Protein 4H8O (pdb70)

Foldseek 3Di:
DVVVVVVVVVVVVVVVVVVVVVVVVVVVVD/DVVVVVVVVVVVVVVVVVVVVVVVVVVVVD/DVVVVVVVVVVVVVVVVVVVVVVVVVVVVD/DVVVVVVVVVVVVVVVVVVVVVVVVVVVVD/DVVVVVVVVVVVVVVVVVVVVVVVVVVVVD/DVVVVVVVVVVVVVVVVVVVVVVVVVVVVD

Sequence (180 aa):
GELKAIAQELKAIAYELKAIAKENKAIAQGGELKAIAQELKAIAYELKAIAKENKAIAQGGELKAIAQELKAIAYELKAIAKENKAIAQGGELKAIAQELKAIAYELKAIAKENKAIAQGGELKAIAQELKAIAYELKAIAKENKAIAQGGELKAIAQELKAIAYELKAIAKENKAIAQG

Structure (mmCIF, N/CA/C/O backbone):
data_4H8O
#
_entry.id   4H8O
#
_cell.length_a   50.880
_cell.length_b   111.050
_cell.length_c   35.980
_cell.angle_alpha   90.00
_cell.angle_beta   90.00
_cell.angle_gamma   90.00
#
_symmetry.space_group_name_H-M   'P 21 21 2'
#
loop_
_entity.id
_entity.type
_entity.pdbx_description
1 polymer CC-Hex-N24
2 water water
#
loop_
_atom_site.group_PDB
_atom_site.id
_atom_site.type_symbol
_atom_site.label_atom_id
_atom_site.label_alt_id
_atom_site.label_comp_id
_atom_site.label_asym_id
_atom_site.label_entity_id
_atom_site.label_seq_id
_atom_site.pdbx_PDB_ins_code
_atom_site.Cartn_x
_atom_site.Cartn_y
_atom_site.Cartn_z
_atom_site.occupancy
_atom_site.B_iso_or_equiv
_atom_site.auth_seq_id
_atom_site.auth_comp_id
_atom_site.auth_asym_id
_atom_site.auth_atom_id
_atom_site.pdbx_PDB_model_num
ATOM 4 N N . GLY A 1 2 ? 25.065 1.940 22.100 1.00 29.84 1 GLY A N 1
ATOM 5 C CA . GLY A 1 2 ? 25.837 2.604 21.066 1.00 25.23 1 GLY A CA 1
ATOM 6 C C . GLY A 1 2 ? 25.035 3.576 20.222 1.00 25.92 1 GLY A C 1
ATOM 7 O O . GLY A 1 2 ? 23.948 4.003 20.609 1.00 22.20 1 GLY A O 1
ATOM 8 N N . GLU A 1 3 ? 25.565 3.926 19.057 1.00 24.53 2 GLU A N 1
ATOM 9 C CA . GLU A 1 3 ? 24.992 5.024 18.285 1.00 25.37 2 GLU A CA 1
ATOM 10 C C . GLU A 1 3 ? 23.714 4.654 17.539 1.00 21.15 2 GLU A C 1
ATOM 11 O O . GLU A 1 3 ? 22.893 5.523 17.253 1.00 22.40 2 GLU A O 1
ATOM 17 N N . LEU A 1 4 ? 23.528 3.375 17.226 1.00 20.91 3 LEU A N 1
ATOM 18 C CA . LEU A 1 4 ? 22.293 2.971 16.577 1.00 19.72 3 LEU A CA 1
ATOM 19 C C . LEU A 1 4 ? 21.119 3.162 17.535 1.00 20.45 3 LEU A C 1
ATOM 20 O O . LEU A 1 4 ? 20.045 3.609 17.129 1.00 19.60 3 LEU A O 1
ATOM 25 N N . LYS A 1 5 ? 21.338 2.866 18.813 1.00 21.83 4 LYS A N 1
ATOM 26 C CA . LYS A 1 5 ? 20.329 3.132 19.834 1.00 22.20 4 LYS A CA 1
ATOM 27 C C . LYS A 1 5 ? 20.063 4.630 19.946 1.00 20.96 4 LYS A C 1
ATOM 28 O O . LYS A 1 5 ? 18.912 5.053 20.002 1.00 23.06 4 LYS A O 1
ATOM 34 N N . ALA A 1 6 ? 21.133 5.426 19.971 1.00 19.64 5 ALA A N 1
ATOM 35 C CA . ALA A 1 6 ? 21.011 6.880 20.021 1.00 23.43 5 ALA A CA 1
ATOM 36 C C . ALA A 1 6 ? 20.188 7.409 18.848 1.00 21.42 5 ALA A C 1
ATOM 37 O O . ALA A 1 6 ? 19.387 8.330 19.009 1.00 19.90 5 ALA A O 1
ATOM 39 N N . ILE A 1 7 ? 20.400 6.830 17.670 1.00 18.98 6 ILE A N 1
ATOM 40 C CA . ILE A 1 7 ? 19.652 7.224 16.477 1.00 18.57 6 ILE A CA 1
ATOM 41 C C . ILE A 1 7 ? 18.166 6.913 16.656 1.00 20.09 6 ILE A C 1
ATOM 42 O O . ILE A 1 7 ? 17.298 7.749 16.385 1.00 18.42 6 ILE A O 1
ATOM 47 N N . ALA A 1 8 ? 17.870 5.713 17.136 1.00 17.85 7 ALA A N 1
ATOM 48 C CA . ALA A 1 8 ? 16.487 5.335 17.406 1.00 19.82 7 ALA A CA 1
ATOM 49 C C . ALA A 1 8 ? 15.841 6.273 18.423 1.00 22.81 7 ALA A C 1
ATOM 50 O O . ALA A 1 8 ? 14.675 6.658 18.283 1.00 19.14 7 ALA A O 1
ATOM 52 N N . GLN A 1 9 ? 16.594 6.637 19.454 1.00 20.35 8 GLN A N 1
ATOM 53 C CA . GLN A 1 9 ? 16.081 7.524 20.492 1.00 22.69 8 GLN A CA 1
ATOM 54 C C . GLN A 1 9 ? 15.745 8.905 19.939 1.00 23.44 8 GLN A C 1
ATOM 55 O O . GLN A 1 9 ? 14.741 9.510 20.322 1.00 22.93 8 GLN A O 1
ATOM 61 N N . GLU A 1 10 ? 16.581 9.407 19.036 1.00 20.82 9 GLU A N 1
ATOM 62 C CA . GLU A 1 10 ? 16.327 10.721 18.464 1.00 20.02 9 GLU A CA 1
ATOM 63 C C . GLU A 1 10 ? 15.121 10.688 17.537 1.00 19.20 9 GLU A C 1
ATOM 64 O O . GLU A 1 10 ? 14.364 11.652 17.473 1.00 18.26 9 GLU A O 1
ATOM 70 N N . LEU A 1 11 ? 14.936 9.581 16.821 1.00 16.30 10 LEU A N 1
ATOM 71 C CA . LEU A 1 11 ? 13.754 9.434 15.973 1.00 15.46 10 LEU A CA 1
ATOM 72 C C . LEU A 1 11 ? 12.489 9.388 16.824 1.00 18.36 10 LEU A C 1
ATOM 73 O O . LEU A 1 11 ? 11.426 9.848 16.413 1.00 17.77 10 LEU A O 1
ATOM 78 N N . LYS A 1 12 ? 12.617 8.832 18.020 1.00 18.77 11 LYS A N 1
ATOM 79 C CA . LYS A 1 12 ? 11.511 8.817 18.965 1.00 21.36 11 LYS A CA 1
ATOM 80 C C . LYS A 1 12 ? 11.160 10.251 19.378 1.00 21.80 11 LYS A C 1
ATOM 81 O O . LYS A 1 12 ? 9.985 10.608 19.468 1.00 22.39 11 LYS A O 1
ATOM 87 N N . ALA A 1 13 ? 12.177 11.080 19.594 1.00 18.58 12 ALA A N 1
ATOM 88 C CA . ALA A 1 13 ? 11.961 12.481 19.946 1.00 20.16 12 ALA A CA 1
ATOM 89 C C . ALA A 1 13 ? 11.318 13.231 18.779 1.00 21.63 12 ALA A C 1
ATOM 90 O O . ALA A 1 13 ? 10.473 14.112 18.965 1.00 19.67 12 ALA A O 1
ATOM 92 N N . ILE A 1 14 ? 11.738 12.887 17.569 1.00 16.81 13 ILE A N 1
ATOM 93 C CA . ILE A 1 14 ? 11.187 13.517 16.377 1.00 15.98 13 ILE A CA 1
ATOM 94 C C . ILE A 1 14 ? 9.697 13.198 16.249 1.00 17.95 13 ILE A C 1
ATOM 95 O O . ILE A 1 14 ? 8.875 14.099 16.044 1.00 18.39 13 ILE A O 1
ATOM 100 N N . ALA A 1 15 ? 9.342 11.924 16.399 1.00 18.03 14 ALA A N 1
ATOM 101 C CA . ALA A 1 15 ? 7.939 11.520 16.363 1.00 19.80 14 ALA A CA 1
ATOM 102 C C . ALA A 1 15 ? 7.107 12.294 17.397 1.00 19.57 14 ALA A C 1
ATOM 103 O O . ALA A 1 15 ? 5.981 12.710 17.113 1.00 20.89 14 ALA A O 1
ATOM 105 N N . TYR A 1 16 ? 7.664 12.485 18.588 1.00 19.33 15 TYR A N 1
ATOM 106 C CA . TYR A 1 16 ? 6.982 13.215 19.659 1.00 21.64 15 TYR A CA 1
ATOM 107 C C . TYR A 1 16 ? 6.680 14.660 19.261 1.00 21.51 15 TYR A C 1
ATOM 108 O O . TYR A 1 16 ? 5.604 15.183 19.555 1.00 22.63 15 TYR A O 1
ATOM 117 N N . GLU A 1 17 ? 7.627 15.303 18.590 1.00 18.15 16 GLU A N 1
ATOM 118 C CA . GLU A 1 17 ? 7.434 16.682 18.173 1.00 21.78 16 GLU A CA 1
ATOM 119 C C . GLU A 1 17 ? 6.440 16.779 17.020 1.00 21.26 16 GLU A C 1
ATOM 120 O O . GLU A 1 17 ? 5.691 17.752 16.934 1.00 20.87 16 GLU A O 1
ATOM 126 N N . LEU A 1 18 ? 6.438 15.783 16.132 1.00 18.88 17 LEU A N 1
ATOM 127 C CA . LEU A 1 18 ? 5.496 15.763 15.013 1.00 17.65 17 LEU A CA 1
ATOM 128 C C . LEU A 1 18 ? 4.074 15.541 15.516 1.00 21.47 17 LEU A C 1
ATOM 129 O O . LEU A 1 18 ? 3.109 16.089 14.968 1.00 20.30 17 LEU A O 1
ATOM 134 N N . LYS A 1 19 ? 3.950 14.734 16.562 1.00 20.05 18 LYS A N 1
ATOM 135 C CA . LYS A 1 19 ? 2.655 14.511 17.191 1.00 21.60 18 LYS A CA 1
ATOM 136 C C . LYS A 1 19 ? 2.144 15.836 17.754 1.00 22.19 18 LYS A C 1
ATOM 137 O O . LYS A 1 19 ? 0.953 16.151 17.649 1.00 22.71 18 LYS A O 1
ATOM 143 N N . ALA A 1 20 ? 3.046 16.632 18.322 1.00 20.84 19 ALA A N 1
ATOM 144 C CA . ALA A 1 20 ? 2.664 17.934 18.869 1.00 22.30 19 ALA A CA 1
ATOM 145 C C . ALA A 1 20 ? 2.225 18.899 17.771 1.00 23.70 19 ALA A C 1
ATOM 146 O O . ALA A 1 20 ? 1.266 19.657 17.939 1.00 22.31 19 ALA A O 1
ATOM 148 N N . ILE A 1 21 ? 2.937 18.878 16.650 1.00 22.43 20 ILE A N 1
ATOM 149 C CA . ILE A 1 21 ? 2.588 19.723 15.518 1.00 21.27 20 ILE A CA 1
ATOM 150 C C . ILE A 1 21 ? 1.227 19.304 14.943 1.00 21.03 20 ILE A C 1
ATOM 151 O O . ILE A 1 21 ? 0.381 20.150 14.643 1.00 20.63 20 ILE A O 1
ATOM 156 N N . ALA A 1 22 ? 1.007 17.999 14.811 1.00 20.82 21 ALA A N 1
ATOM 157 C CA . ALA A 1 22 ? -0.287 17.488 14.368 1.00 22.12 21 ALA A CA 1
ATOM 158 C C . ALA A 1 22 ? -1.406 18.047 15.244 1.00 24.06 21 ALA A C 1
ATOM 159 O O . ALA A 1 22 ? -2.460 18.429 14.740 1.00 22.88 21 ALA A O 1
ATOM 161 N N . LYS A 1 23 ? -1.167 18.083 16.554 1.00 22.30 22 LYS A N 1
ATOM 162 C CA . LYS A 1 23 ? -2.171 18.552 17.512 1.00 22.57 22 LYS A CA 1
ATOM 163 C C . LYS A 1 23 ? -2.494 20.030 17.305 1.00 23.09 22 LYS A C 1
ATOM 164 O O . LYS A 1 23 ? -3.664 20.416 17.266 1.00 25.10 22 LYS A O 1
ATOM 170 N N . GLU A 1 24 ? -1.463 20.857 17.160 1.00 21.50 23 GLU A N 1
ATOM 171 C CA . GLU A 1 24 ? -1.674 22.287 16.941 1.00 21.57 23 GLU A CA 1
ATOM 172 C C . GLU A 1 24 ? -2.344 22.578 15.600 1.00 22.80 23 GLU A C 1
ATOM 173 O O . GLU A 1 24 ? -3.214 23.449 15.506 1.00 20.96 23 GLU A O 1
ATOM 179 N N . ASN A 1 25 ? -1.942 21.861 14.556 1.00 19.51 24 ASN A N 1
ATOM 180 C CA . ASN A 1 25 ? -2.509 22.115 13.242 1.00 18.47 24 ASN A CA 1
ATOM 181 C C . ASN A 1 25 ? -3.970 21.713 13.154 1.00 19.35 24 ASN A C 1
ATOM 182 O O . ASN A 1 25 ? -4.732 22.299 12.392 1.00 22.39 24 ASN A O 1
ATOM 187 N N . LYS A 1 26 ? -4.360 20.713 13.935 1.00 21.07 25 LYS A N 1
ATOM 188 C CA . LYS A 1 26 ? -5.768 20.341 14.008 1.00 25.21 25 LYS A CA 1
ATOM 189 C C . LYS A 1 26 ? -6.560 21.482 14.646 1.00 24.60 25 LYS A C 1
ATOM 190 O O . LYS A 1 26 ? -7.646 21.842 14.183 1.00 26.48 25 LYS A O 1
ATOM 196 N N . ALA A 1 27 ? -5.992 22.055 15.701 1.00 27.38 26 ALA A N 1
ATOM 197 C CA . ALA A 1 27 ? -6.588 23.195 16.391 1.00 25.77 26 ALA A CA 1
ATOM 198 C C . ALA A 1 27 ? -6.714 24.393 15.455 1.00 23.93 26 ALA A C 1
ATOM 199 O O . ALA A 1 27 ? -7.724 25.098 15.463 1.00 25.41 26 ALA A O 1
ATOM 201 N N . ILE A 1 28 ? -5.693 24.618 14.635 1.00 22.53 27 ILE A N 1
ATOM 202 C CA . ILE A 1 28 ? -5.744 25.682 13.641 1.00 21.89 27 ILE A CA 1
ATOM 203 C C . ILE A 1 28 ? -6.840 25.425 12.606 1.00 25.81 27 ILE A C 1
ATOM 204 O O . ILE A 1 28 ? -7.553 26.346 12.197 1.00 27.99 27 ILE A O 1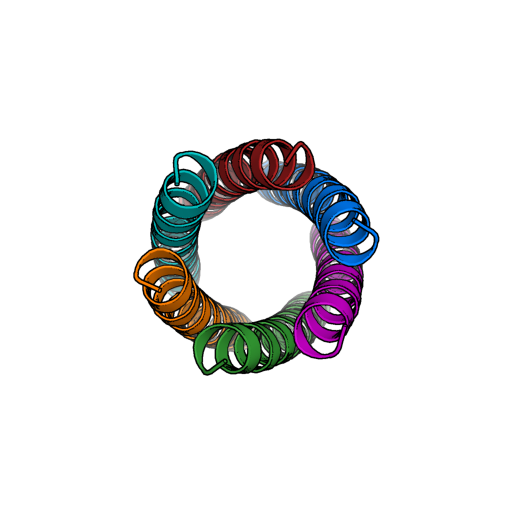
ATOM 209 N N . ALA A 1 29 ? -6.978 24.174 12.183 1.00 23.55 28 ALA A N 1
ATOM 210 C CA . ALA A 1 29 ? -8.017 23.815 11.227 1.00 22.37 28 ALA A CA 1
ATOM 211 C C . ALA A 1 29 ? -9.402 24.079 11.815 1.00 30.91 28 ALA A C 1
ATOM 212 O O . ALA A 1 29 ? -10.291 24.573 11.125 1.00 31.73 28 ALA A O 1
ATOM 214 N N . GLN A 1 30 ? -9.572 23.754 13.092 1.00 28.11 29 GLN A N 1
ATOM 215 C CA . GLN A 1 30 ? -10.876 23.886 13.750 1.00 30.80 29 GLN A CA 1
ATOM 216 C C . GLN A 1 30 ? -11.214 25.327 14.123 1.00 33.71 29 GLN A C 1
ATOM 217 O O . GLN A 1 30 ? -12.387 25.680 14.243 1.00 37.43 29 GLN A O 1
ATOM 223 N N . GLY A 1 31 ? -10.193 26.160 14.293 1.00 30.11 30 GLY A N 1
ATOM 224 C CA . GLY A 1 31 ? -10.397 27.518 14.774 1.00 35.80 30 GLY A CA 1
ATOM 225 C C . GLY A 1 31 ? -10.499 28.590 13.703 1.00 34.90 30 GLY A C 1
ATOM 226 O O . GLY A 1 31 ? -10.691 29.773 14.014 1.00 33.57 30 GLY A O 1
ATOM 231 N N . GLY B 1 2 ? 23.232 0.347 -3.883 1.00 31.99 1 GLY B N 1
ATOM 232 C CA . GLY B 1 2 ? 23.157 -0.125 -2.511 1.00 33.00 1 GLY B CA 1
ATOM 233 C C . GLY B 1 2 ? 22.092 0.595 -1.707 1.00 29.99 1 GLY B C 1
ATOM 234 O O . GLY B 1 2 ? 21.632 1.666 -2.093 1.00 24.56 1 GLY B O 1
ATOM 235 N N . GLU B 1 3 ? 21.692 0.013 -0.583 1.00 29.51 2 GLU B N 1
ATOM 236 C CA . GLU B 1 3 ? 20.601 0.603 0.188 1.00 30.50 2 GLU B CA 1
ATOM 237 C C . GLU B 1 3 ? 20.996 1.876 0.935 1.00 24.68 2 GLU B C 1
ATOM 238 O O . GLU B 1 3 ? 20.150 2.724 1.187 1.00 22.98 2 GLU B O 1
ATOM 244 N N . LEU B 1 4 ? 22.271 2.024 1.288 1.00 21.06 3 LEU B N 1
ATOM 245 C CA . LEU B 1 4 ? 22.704 3.249 1.957 1.00 23.98 3 LEU B CA 1
ATOM 246 C C . LEU B 1 4 ? 22.582 4.440 1.013 1.00 23.68 3 LEU B C 1
ATOM 247 O O . LEU B 1 4 ? 22.148 5.525 1.413 1.00 20.27 3 LEU B O 1
ATOM 252 N N . LYS B 1 5 ? 22.943 4.236 -0.249 1.00 24.74 4 LYS B N 1
ATOM 253 C CA . LYS B 1 5 ? 22.717 5.269 -1.254 1.00 24.51 4 LYS B CA 1
ATOM 254 C C . LYS B 1 5 ? 21.225 5.569 -1.433 1.00 22.21 4 LYS B C 1
ATOM 255 O O . LYS B 1 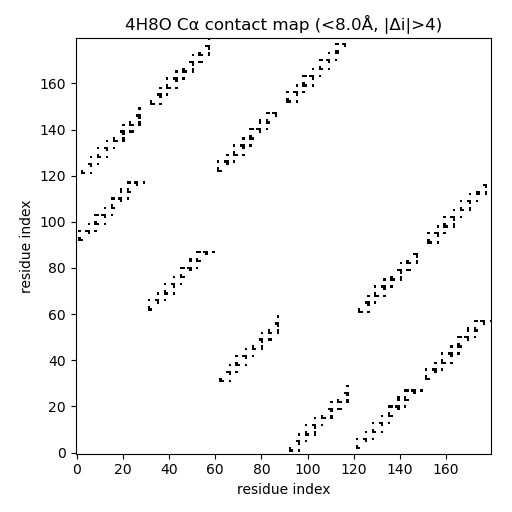5 ? 20.836 6.724 -1.608 1.00 25.16 4 LYS B O 1
ATOM 261 N N . ALA B 1 6 ? 20.393 4.533 -1.388 1.00 22.14 5 ALA B N 1
ATOM 262 C CA . ALA B 1 6 ? 18.951 4.716 -1.504 1.00 22.68 5 ALA B CA 1
ATOM 263 C C . ALA B 1 6 ? 18.438 5.593 -0.366 1.00 24.54 5 ALA B C 1
ATOM 264 O O . ALA B 1 6 ? 17.566 6.438 -0.566 1.00 22.47 5 ALA B O 1
ATOM 266 N N . ILE B 1 7 ? 18.985 5.386 0.829 1.00 22.42 6 ILE B N 1
ATOM 267 C CA . ILE B 1 7 ? 18.589 6.163 2.001 1.00 19.65 6 ILE B CA 1
ATOM 268 C C . ILE B 1 7 ? 19.018 7.620 1.836 1.00 20.05 6 ILE B C 1
ATOM 269 O O . ILE B 1 7 ? 18.236 8.546 2.081 1.00 20.27 6 ILE B O 1
ATOM 274 N N . ALA B 1 8 ? 20.257 7.830 1.405 1.00 17.68 7 ALA B N 1
ATOM 275 C CA . ALA B 1 8 ? 20.725 9.185 1.130 1.00 18.51 7 ALA B CA 1
ATOM 276 C C . ALA B 1 8 ? 19.831 9.891 0.096 1.00 22.57 7 ALA B C 1
ATOM 277 O O . ALA B 1 8 ? 19.529 11.079 0.235 1.00 21.93 7 ALA B O 1
ATOM 279 N N . GLN B 1 9 ? 19.422 9.163 -0.941 1.00 20.69 8 GLN B N 1
ATOM 280 C CA . GLN B 1 9 ? 18.597 9.736 -2.007 1.00 24.17 8 GLN B CA 1
ATOM 281 C C . GLN B 1 9 ? 17.214 10.121 -1.507 1.00 24.62 8 GLN B C 1
ATOM 282 O O . GLN B 1 9 ? 16.669 11.162 -1.892 1.00 25.09 8 GLN B O 1
ATOM 288 N N . GLU B 1 10 ? 16.631 9.273 -0.670 1.00 23.08 9 GLU B N 1
ATOM 289 C CA . GLU B 1 10 ? 15.328 9.587 -0.096 1.00 21.13 9 GLU B CA 1
ATOM 290 C C . GLU B 1 10 ? 15.433 10.809 0.807 1.00 19.80 9 GLU B C 1
ATOM 291 O O . GLU B 1 10 ? 14.526 11.643 0.829 1.00 19.70 9 GLU B O 1
ATOM 297 N N . LEU B 1 11 ? 16.542 10.927 1.538 1.00 21.02 10 LEU B N 1
ATOM 298 C CA . LEU B 1 11 ? 16.759 12.086 2.405 1.00 21.60 10 LEU B CA 1
ATOM 299 C C . LEU B 1 11 ? 16.902 13.359 1.578 1.00 22.77 10 LEU B C 1
ATOM 300 O O . LEU B 1 11 ? 16.476 14.438 1.993 1.00 20.59 10 LEU B O 1
ATOM 305 N N . LYS B 1 12 ? 17.500 13.233 0.399 1.00 21.87 11 LYS B N 1
ATOM 306 C CA . LYS B 1 12 ? 17.601 14.368 -0.507 1.00 23.95 11 LYS B CA 1
ATOM 307 C C . LYS B 1 12 ? 16.209 14.791 -0.983 1.00 23.98 11 LYS B C 1
ATOM 308 O O . LYS B 1 12 ? 15.920 15.989 -1.105 1.00 22.43 11 LYS B O 1
ATOM 314 N N . ALA B 1 13 ? 15.341 13.811 -1.236 1.00 20.78 12 ALA B N 1
ATOM 315 C CA . ALA B 1 13 ? 13.964 14.100 -1.633 1.00 23.62 12 ALA B CA 1
ATOM 316 C C . ALA B 1 13 ? 13.201 14.776 -0.495 1.00 23.33 12 ALA B C 1
ATOM 317 O O . ALA B 1 13 ? 12.358 15.637 -0.726 1.00 21.52 12 ALA B O 1
ATOM 319 N N . ILE B 1 14 ? 13.494 14.367 0.735 1.00 19.83 13 ILE B N 1
ATOM 320 C CA . ILE B 1 14 ? 12.856 14.965 1.900 1.00 20.37 13 ILE B CA 1
ATOM 321 C C . ILE B 1 14 ? 13.301 16.419 2.076 1.00 20.98 13 ILE B C 1
ATOM 322 O O . ILE B 1 14 ? 12.485 17.302 2.374 1.00 20.00 13 ILE B O 1
ATOM 327 N N . ALA B 1 15 ? 14.590 16.677 1.865 1.00 19.48 14 ALA B N 1
ATOM 328 C CA . ALA B 1 15 ? 15.113 18.035 1.982 1.00 21.00 14 ALA B CA 1
ATOM 329 C C . ALA B 1 15 ? 14.457 18.955 0.950 1.00 20.98 14 ALA B C 1
ATOM 330 O O . ALA B 1 15 ? 14.167 20.123 1.232 1.00 20.13 14 ALA B O 1
ATOM 332 N N . TYR B 1 16 ? 14.218 18.413 -0.239 1.00 21.78 15 TYR B N 1
ATOM 333 C CA . TYR B 1 16 ? 13.600 19.157 -1.335 1.00 21.11 15 TYR B CA 1
ATOM 334 C C . TYR B 1 16 ? 12.163 19.542 -0.994 1.00 21.87 15 TYR B C 1
ATOM 335 O O . TYR B 1 16 ? 11.737 20.664 -1.262 1.00 22.18 15 TYR B O 1
ATOM 344 N N . GLU B 1 17 ? 11.416 18.611 -0.409 1.00 20.54 16 GLU B N 1
ATOM 345 C CA . GLU B 1 17 ? 10.032 18.889 -0.023 1.00 19.03 16 GLU B CA 1
ATOM 346 C C . GLU B 1 17 ? 9.967 19.890 1.130 1.00 21.17 16 GLU B C 1
ATOM 347 O O . GLU B 1 17 ? 9.063 20.730 1.180 1.00 20.27 16 GLU B O 1
ATOM 353 N N . LEU B 1 18 ? 10.920 19.813 2.054 1.00 19.94 17 LEU B N 1
ATOM 354 C CA . LEU B 1 18 ? 10.968 20.783 3.146 1.00 20.00 17 LEU B CA 1
ATOM 355 C C . LEU B 1 18 ? 11.288 22.185 2.624 1.00 19.12 17 LEU B C 1
ATOM 356 O O . LEU B 1 18 ? 10.757 23.173 3.120 1.00 19.34 17 LEU B O 1
ATOM 361 N N . LYS B 1 19 ? 12.155 22.260 1.623 1.00 18.93 18 LYS B N 1
ATOM 362 C CA . LYS B 1 19 ? 12.509 23.530 1.003 1.00 21.52 18 LYS B CA 1
ATOM 363 C C . LYS B 1 19 ? 11.266 24.132 0.349 1.00 19.59 18 LYS B C 1
ATOM 364 O O . LYS B 1 19 ? 11.048 25.341 0.402 1.00 20.19 18 LYS B O 1
ATOM 370 N N . ALA B 1 20 ? 10.445 23.272 -0.248 1.00 20.38 19 ALA B N 1
ATOM 371 C CA . ALA B 1 20 ? 9.205 23.714 -0.874 1.00 22.65 19 ALA B CA 1
ATOM 372 C C . ALA B 1 20 ? 8.264 24.254 0.191 1.00 21.29 19 ALA B C 1
ATOM 373 O O . ALA B 1 20 ? 7.600 25.275 -0.007 1.00 22.08 19 ALA B O 1
ATOM 375 N N . ILE B 1 21 ? 8.195 23.556 1.322 1.00 19.53 20 ILE B N 1
ATOM 376 C CA . ILE B 1 21 ? 7.327 23.996 2.409 1.00 17.99 20 ILE B CA 1
ATOM 377 C C . ILE B 1 21 ? 7.793 25.333 2.970 1.00 19.96 20 ILE B C 1
ATOM 378 O O . ILE B 1 21 ? 6.979 26.220 3.231 1.00 20.48 20 ILE B O 1
ATOM 383 N N . ALA B 1 22 ? 9.104 25.486 3.138 1.00 18.62 21 ALA B N 1
ATOM 384 C CA . ALA B 1 22 ? 9.662 26.742 3.630 1.00 19.96 21 ALA B CA 1
ATOM 385 C C . ALA B 1 22 ? 9.283 27.894 2.712 1.00 23.48 21 ALA B C 1
ATOM 386 O O . ALA B 1 22 ? 8.994 29.002 3.174 1.00 20.81 21 ALA B O 1
ATOM 388 N N . LYS B 1 23 ? 9.298 27.633 1.409 1.00 23.11 22 LYS B N 1
ATOM 389 C CA . LYS B 1 23 ? 8.989 28.669 0.431 1.00 25.14 22 LYS B CA 1
ATOM 390 C C . LYS B 1 23 ? 7.519 29.077 0.495 1.00 22.56 22 LYS B C 1
ATOM 391 O O . LYS B 1 23 ? 7.191 30.258 0.410 1.00 23.84 22 LYS B O 1
ATOM 397 N N . GLU B 1 24 ? 6.632 28.101 0.645 1.00 20.56 23 GLU B N 1
ATOM 398 C CA . GLU B 1 24 ? 5.208 28.398 0.738 1.00 20.83 23 GLU B CA 1
ATOM 399 C C . GLU B 1 24 ? 4.862 29.112 2.051 1.00 21.46 23 GLU B C 1
ATOM 400 O O . GLU B 1 24 ? 4.033 30.025 2.070 1.00 21.83 23 GLU B O 1
ATOM 406 N N . ASN B 1 25 ? 5.501 28.713 3.148 1.00 20.46 24 ASN B N 1
ATOM 407 C CA . ASN B 1 25 ? 5.212 29.348 4.430 1.00 18.30 24 ASN B CA 1
ATOM 408 C C . ASN B 1 25 ? 5.707 30.781 4.443 1.00 20.47 24 ASN B C 1
ATOM 409 O O . ASN B 1 25 ? 5.091 31.648 5.057 1.00 21.21 24 ASN B O 1
ATOM 414 N N . LYS B 1 26 ? 6.798 31.030 3.731 1.00 22.54 25 LYS B N 1
ATOM 415 C CA . LYS B 1 26 ? 7.310 32.389 3.588 1.00 22.67 25 LYS B CA 1
ATOM 416 C C . LYS B 1 26 ? 6.277 33.219 2.841 1.00 22.55 25 LYS B C 1
ATOM 417 O O . LYS B 1 26 ? 5.996 34.357 3.218 1.00 25.64 25 LYS B O 1
ATOM 423 N N . ALA B 1 27 ? 5.706 32.637 1.791 1.00 26.43 26 ALA B N 1
ATOM 424 C CA . ALA B 1 27 ? 4.649 33.283 1.019 1.00 25.31 26 ALA B CA 1
ATOM 425 C C . ALA B 1 27 ? 3.447 33.599 1.906 1.00 28.20 26 ALA B C 1
ATOM 426 O O . ALA B 1 27 ? 2.857 34.676 1.808 1.00 32.70 26 ALA B O 1
ATOM 428 N N . ILE B 1 28 ? 3.080 32.651 2.763 1.00 22.67 27 ILE B N 1
ATOM 429 C CA . ILE B 1 28 ? 1.950 32.838 3.662 1.00 27.17 27 ILE B CA 1
ATOM 430 C C . ILE B 1 28 ? 2.261 33.967 4.639 1.00 29.26 27 ILE B C 1
ATOM 431 O O . ILE B 1 28 ? 1.423 34.835 4.892 1.00 30.44 27 ILE B O 1
ATOM 436 N N . ALA B 1 29 ? 3.474 33.957 5.178 1.00 26.46 28 ALA B N 1
ATOM 437 C CA . ALA B 1 29 ? 3.904 35.011 6.086 1.00 28.71 28 ALA B CA 1
ATOM 438 C C . ALA B 1 29 ? 3.806 36.387 5.422 1.00 33.28 28 ALA B C 1
ATOM 439 O O . ALA B 1 29 ? 3.374 37.348 6.055 1.00 33.07 28 ALA B O 1
ATOM 441 N N . GLN B 1 30 ? 4.206 36.473 4.152 1.00 34.65 29 GLN B N 1
ATOM 442 C CA . GLN B 1 30 ? 4.142 37.728 3.396 1.00 38.73 29 GLN B CA 1
ATOM 443 C C . GLN B 1 30 ? 2.707 38.225 3.250 1.00 40.97 29 GLN B C 1
ATOM 444 O O . GLN B 1 30 ? 2.436 39.418 3.400 1.00 44.20 29 GLN B O 1
ATOM 450 N N . GLY B 1 31 ? 1.796 37.306 2.942 1.00 37.01 30 GLY B N 1
ATOM 451 C CA . GLY B 1 31 ? 0.414 37.663 2.677 1.00 39.64 30 GLY B CA 1
ATOM 452 C C . GLY B 1 31 ? -0.433 37.724 3.932 1.00 44.29 30 GLY B C 1
ATOM 453 O O . GLY B 1 31 ? 0.066 38.024 5.018 1.00 43.98 30 GLY B O 1
ATOM 458 N N . GLY C 1 2 ? 15.580 -6.901 3.872 1.00 30.66 1 GLY C N 1
ATOM 459 C CA . GLY C 1 2 ? 16.375 -6.456 5.007 1.00 30.21 1 GLY C CA 1
ATOM 460 C C . GLY C 1 2 ? 15.865 -5.173 5.638 1.00 30.95 1 GLY C C 1
ATOM 461 O O . GLY C 1 2 ? 14.978 -4.515 5.097 1.00 25.60 1 GLY C O 1
ATOM 462 N N . GLU C 1 3 ? 16.416 -4.807 6.791 1.00 25.60 2 GLU C N 1
ATOM 463 C CA . GLU C 1 3 ? 15.936 -3.605 7.474 1.00 26.25 2 GLU C CA 1
ATOM 464 C C . GLU C 1 3 ? 16.429 -2.306 6.835 1.00 23.27 2 GLU C C 1
ATOM 465 O O . GLU C 1 3 ? 15.798 -1.264 6.994 1.00 22.45 2 GLU C O 1
ATOM 471 N N . LEU C 1 4 ? 17.550 -2.350 6.120 1.00 21.40 3 LEU C N 1
ATOM 472 C CA . LEU C 1 4 ? 18.012 -1.147 5.430 1.00 20.46 3 LEU C CA 1
ATOM 473 C C . LEU C 1 4 ? 17.032 -0.762 4.320 1.00 22.30 3 LEU C C 1
ATOM 474 O O . LEU C 1 4 ? 16.758 0.415 4.096 1.00 20.23 3 LEU C O 1
ATOM 479 N N . LYS C 1 5 ? 16.500 -1.773 3.639 1.00 24.70 4 LYS C N 1
ATOM 480 C CA . LYS C 1 5 ? 15.454 -1.569 2.646 1.00 25.15 4 LYS C CA 1
ATOM 481 C C . LYS C 1 5 ? 14.178 -1.054 3.319 1.00 23.24 4 LYS C C 1
ATOM 482 O O . LYS C 1 5 ? 13.517 -0.159 2.794 1.00 24.69 4 LYS C O 1
ATOM 488 N N . ALA C 1 6 ? 13.841 -1.606 4.484 1.00 22.01 5 ALA C N 1
ATOM 489 C CA . ALA C 1 6 ? 12.656 -1.151 5.210 1.00 24.74 5 ALA C CA 1
ATOM 490 C C . ALA C 1 6 ? 12.787 0.334 5.536 1.00 23.74 5 ALA C C 1
ATOM 491 O O . ALA C 1 6 ? 11.831 1.104 5.395 1.00 23.73 5 ALA C O 1
ATOM 493 N N . ILE C 1 7 ? 13.984 0.734 5.955 1.00 19.60 6 ILE C N 1
ATOM 494 C CA . ILE C 1 7 ? 14.254 2.123 6.297 1.00 19.46 6 ILE C CA 1
ATOM 495 C C . ILE C 1 7 ? 14.070 3.018 5.076 1.00 21.57 6 ILE C C 1
ATOM 496 O O . ILE C 1 7 ? 13.416 4.061 5.151 1.00 19.65 6 ILE C O 1
ATOM 501 N N . ALA C 1 8 ? 14.627 2.600 3.945 1.00 20.84 7 ALA C N 1
ATOM 502 C CA . ALA C 1 8 ? 14.486 3.365 2.707 1.00 21.41 7 ALA C CA 1
ATOM 503 C C . ALA C 1 8 ? 13.020 3.505 2.315 1.00 22.38 7 ALA C C 1
ATOM 504 O O . ALA C 1 8 ? 12.592 4.551 1.835 1.00 22.92 7 ALA C O 1
ATOM 506 N N . GLN C 1 9 ? 12.259 2.434 2.506 1.00 23.13 8 GLN C N 1
ATOM 507 C CA . GLN C 1 9 ? 10.841 2.431 2.170 1.00 24.87 8 GLN C CA 1
ATOM 508 C C . GLN C 1 9 ? 10.035 3.387 3.048 1.00 25.89 8 GLN C C 1
ATOM 509 O O . GLN C 1 9 ? 9.124 4.065 2.565 1.00 23.77 8 GLN C O 1
ATOM 515 N N . GLU C 1 10 ? 10.366 3.444 4.335 1.00 20.77 9 GLU C N 1
ATOM 516 C CA . GLU C 1 10 ? 9.712 4.391 5.233 1.00 19.71 9 GLU C CA 1
ATOM 517 C C . GLU C 1 10 ? 10.060 5.831 4.851 1.00 20.69 9 GLU C C 1
ATOM 518 O O . GLU C 1 10 ? 9.210 6.730 4.917 1.00 19.56 9 GLU C O 1
ATOM 524 N N . LEU C 1 11 ? 11.304 6.057 4.449 1.00 17.78 10 LEU C N 1
ATOM 525 C CA . LEU C 1 11 ? 11.720 7.401 4.055 1.00 17.42 10 LEU C CA 1
ATOM 526 C C . LEU C 1 11 ? 10.989 7.820 2.785 1.00 22.07 10 LEU C C 1
ATOM 527 O O . LEU C 1 11 ? 10.720 9.000 2.565 1.00 19.39 10 LEU C O 1
ATOM 532 N N . LYS C 1 12 ? 10.671 6.837 1.953 1.00 20.03 11 LYS C N 1
ATOM 533 C CA . LYS C 1 12 ? 9.901 7.081 0.742 1.00 24.14 11 LYS C CA 1
ATOM 534 C C . LYS C 1 12 ? 8.484 7.516 1.115 1.00 20.70 11 LYS C C 1
ATOM 535 O O . LYS C 1 12 ? 7.945 8.467 0.546 1.00 22.68 11 LYS C O 1
ATOM 541 N N . ALA C 1 13 ? 7.892 6.828 2.087 1.00 20.35 12 ALA C N 1
ATOM 542 C CA . ALA C 1 13 ? 6.582 7.199 2.614 1.00 22.55 12 ALA C CA 1
ATOM 543 C C . ALA C 1 13 ? 6.610 8.606 3.211 1.00 21.84 12 ALA C C 1
ATOM 544 O O . ALA C 1 13 ? 5.662 9.383 3.055 1.00 21.73 12 ALA C O 1
ATOM 546 N N . ILE C 1 14 ? 7.693 8.921 3.914 1.00 18.55 13 ILE C N 1
ATOM 547 C CA . ILE C 1 14 ? 7.854 10.242 4.522 1.00 20.08 13 ILE C CA 1
ATOM 548 C C . ILE C 1 14 ? 7.928 11.350 3.473 1.00 19.88 13 ILE C C 1
ATOM 549 O O . ILE C 1 14 ? 7.270 12.382 3.606 1.00 18.43 13 ILE C O 1
ATOM 554 N N . ALA C 1 15 ? 8.727 11.139 2.431 1.00 18.47 14 ALA C N 1
ATOM 555 C CA . ALA C 1 15 ? 8.815 12.105 1.335 1.00 18.17 14 ALA C CA 1
ATOM 556 C C . ALA C 1 15 ? 7.444 12.332 0.683 1.00 20.39 14 ALA C C 1
ATOM 557 O O . ALA C 1 15 ? 7.121 13.444 0.254 1.00 20.80 14 ALA C O 1
ATOM 559 N N . TYR C 1 16 ? 6.654 11.269 0.608 1.00 19.73 15 TYR C N 1
ATOM 560 C CA . TYR C 1 16 ? 5.320 11.312 0.009 1.00 22.68 15 TYR C CA 1
ATOM 561 C C . TYR C 1 16 ? 4.384 12.198 0.821 1.00 23.52 15 TYR C C 1
ATOM 562 O O . TYR C 1 16 ? 3.603 12.979 0.261 1.00 22.47 15 TYR C O 1
ATOM 571 N N . GLU C 1 17 ? 4.448 12.065 2.142 1.00 24.04 16 GLU C N 1
ATOM 572 C CA . GLU C 1 17 ? 3.604 12.866 3.015 1.00 19.61 16 GLU C CA 1
ATOM 573 C C . GLU C 1 17 ? 4.034 14.326 2.982 1.00 20.49 16 GLU C C 1
ATOM 574 O O . GLU C 1 17 ? 3.195 15.226 2.990 1.00 19.42 16 GLU C O 1
ATOM 580 N N . LEU C 1 18 ? 5.342 14.564 2.939 1.00 20.43 17 LEU C N 1
ATOM 581 C CA . LEU C 1 18 ? 5.839 15.931 2.871 1.00 18.67 17 LEU C CA 1
ATOM 582 C C . LEU C 1 18 ? 5.423 16.585 1.565 1.00 20.04 17 LEU C C 1
ATOM 583 O O . LEU C 1 18 ? 5.163 17.784 1.522 1.00 19.13 17 LEU C O 1
ATOM 588 N N . LYS C 1 19 ? 5.378 15.795 0.493 1.00 20.46 18 LYS C N 1
ATOM 589 C CA . LYS C 1 19 ? 4.933 16.317 -0.792 1.00 22.12 18 LYS C CA 1
ATOM 590 C C . LYS C 1 19 ? 3.465 16.729 -0.691 1.00 21.11 18 LYS C C 1
ATOM 591 O O . LYS C 1 19 ? 3.057 17.734 -1.267 1.00 21.91 18 LYS C O 1
ATOM 597 N N . ALA C 1 20 ? 2.683 15.959 0.062 1.00 19.22 19 ALA C N 1
ATOM 598 C CA . ALA C 1 20 ? 1.273 16.279 0.273 1.00 21.38 19 ALA C CA 1
ATOM 599 C C . ALA C 1 20 ? 1.129 17.577 1.066 1.00 23.70 19 ALA C C 1
ATOM 600 O O . ALA C 1 20 ? 0.262 18.407 0.786 1.00 22.87 19 ALA C O 1
ATOM 602 N N . ILE C 1 21 ? 1.993 17.754 2.059 1.00 19.51 20 ILE C N 1
ATOM 603 C CA . ILE C 1 21 ? 1.946 18.953 2.884 1.00 20.88 20 ILE C CA 1
ATOM 604 C C . ILE C 1 21 ? 2.337 20.190 2.077 1.00 20.61 20 ILE C C 1
ATOM 605 O O . ILE C 1 21 ? 1.697 21.237 2.187 1.00 20.05 20 ILE C O 1
ATOM 610 N N . ALA C 1 22 ? 3.391 20.064 1.276 1.00 18.14 21 ALA C N 1
ATOM 611 C CA . ALA C 1 22 ? 3.846 21.145 0.404 1.00 18.32 21 ALA C CA 1
ATOM 612 C C . ALA C 1 22 ? 2.727 21.567 -0.553 1.00 22.96 21 ALA C C 1
ATOM 613 O O . ALA C 1 22 ? 2.575 22.753 -0.869 1.00 22.97 21 ALA C O 1
ATOM 615 N N . LYS C 1 23 ? 1.947 20.588 -1.001 1.00 20.59 22 LYS C N 1
ATOM 616 C CA . LYS C 1 23 ? 0.844 20.848 -1.915 1.00 21.74 22 LYS C CA 1
ATOM 617 C C . LYS C 1 23 ? -0.218 21.698 -1.232 1.00 24.33 22 LYS C C 1
ATOM 618 O O . LYS C 1 23 ? -0.695 22.687 -1.798 1.00 23.11 22 LYS C O 1
ATOM 624 N N . GLU C 1 24 ? -0.584 21.313 -0.012 1.00 19.24 23 GLU C N 1
ATOM 625 C CA . GLU C 1 24 ? -1.620 22.018 0.738 1.00 19.29 23 GLU C CA 1
ATOM 626 C C . GLU C 1 24 ? -1.167 23.405 1.161 1.00 21.06 23 GLU C C 1
ATOM 627 O O . GLU C 1 24 ? -1.948 24.366 1.129 1.00 20.15 23 GLU C O 1
ATOM 633 N N . ASN C 1 25 ? 0.095 23.525 1.554 1.00 18.88 24 ASN C N 1
ATOM 634 C CA . ASN C 1 25 ? 0.602 24.824 1.977 1.00 17.93 24 ASN C CA 1
ATOM 635 C C . ASN C 1 25 ? 0.720 25.790 0.801 1.00 21.32 24 ASN C C 1
ATOM 636 O O . ASN C 1 25 ? 0.557 26.999 0.961 1.00 17.83 24 ASN C O 1
ATOM 641 N N . LYS C 1 26 ? 1.000 25.243 -0.377 1.00 21.25 25 LYS C N 1
ATOM 642 C CA . LYS C 1 26 ? 1.006 26.024 -1.610 1.00 21.55 25 LYS C CA 1
ATOM 643 C C . LYS C 1 26 ? -0.391 26.594 -1.874 1.00 22.09 25 LYS C C 1
ATOM 644 O O . LYS C 1 26 ? -0.542 27.760 -2.242 1.00 21.34 25 LYS C O 1
ATOM 650 N N . ALA C 1 27 ? -1.411 25.771 -1.664 1.00 18.68 26 ALA C N 1
ATOM 651 C CA . ALA C 1 27 ? -2.796 26.204 -1.827 1.00 23.60 26 ALA C CA 1
ATOM 652 C C . ALA C 1 27 ? -3.136 27.325 -0.841 1.00 24.72 26 ALA C C 1
ATOM 653 O O . ALA C 1 27 ? -3.788 28.313 -1.202 1.00 24.18 26 ALA C O 1
ATOM 655 N N . ILE C 1 28 ? -2.709 27.164 0.409 1.00 21.03 27 ILE C N 1
ATOM 656 C CA . ILE C 1 28 ? -2.928 28.189 1.423 1.00 20.45 27 ILE C CA 1
ATOM 657 C C . ILE C 1 28 ? -2.241 29.476 0.980 1.00 22.13 27 ILE C C 1
ATOM 658 O O . ILE C 1 28 ? -2.814 30.566 1.049 1.00 24.04 27 ILE C O 1
ATOM 663 N N . ALA C 1 29 ? -1.010 29.343 0.507 1.00 18.75 28 ALA C N 1
ATOM 664 C CA . ALA C 1 29 ? -0.235 30.500 0.069 1.00 21.39 28 ALA C CA 1
ATOM 665 C C . ALA C 1 29 ? -0.900 31.252 -1.082 1.00 23.01 28 ALA C C 1
ATOM 666 O O . ALA C 1 29 ? -0.831 32.476 -1.157 1.00 25.51 28 ALA C O 1
ATOM 668 N N . GLN C 1 30 ? -1.534 30.512 -1.983 1.00 19.74 29 GLN C N 1
ATOM 669 C CA . GLN C 1 30 ? -2.080 31.112 -3.193 1.00 25.02 29 GLN C CA 1
ATOM 670 C C . GLN C 1 30 ? -3.405 31.844 -2.976 1.00 27.43 29 GLN C C 1
ATOM 671 O O . GLN C 1 30 ? -3.769 32.713 -3.766 1.00 27.33 29 GLN C O 1
ATOM 677 N N . GLY C 1 31 ? -4.111 31.507 -1.902 1.00 26.51 30 GLY C N 1
ATOM 678 C CA . GLY C 1 31 ? -5.305 32.246 -1.516 1.00 28.60 30 GLY C CA 1
ATOM 679 C C . GLY C 1 31 ? -4.958 33.597 -0.911 1.00 26.75 30 GLY C C 1
ATOM 680 O O . GLY C 1 31 ? -3.784 33.908 -0.706 1.00 34.93 30 GLY C O 1
ATOM 685 N N . GLY D 1 2 ? 32.617 9.095 15.057 1.00 27.82 1 GLY D N 1
ATOM 686 C CA . GLY D 1 2 ? 32.474 8.721 13.664 1.00 26.15 1 GLY D CA 1
ATOM 687 C C . GLY D 1 2 ? 31.173 9.187 13.046 1.00 26.30 1 GLY D C 1
ATOM 688 O O . GLY D 1 2 ? 30.519 10.111 13.543 1.00 22.77 1 GLY D O 1
ATOM 689 N N . GLU D 1 3 ? 30.793 8.540 11.952 1.00 21.59 2 GLU D N 1
ATOM 690 C CA . GLU D 1 3 ? 29.661 9.013 11.166 1.00 24.61 2 GLU D CA 1
ATOM 691 C C . GLU D 1 3 ? 28.322 8.649 11.787 1.00 22.19 2 GLU D C 1
ATOM 692 O O . GLU D 1 3 ? 27.322 9.349 11.597 1.00 21.78 2 GLU D O 1
ATOM 698 N N . LEU D 1 4 ? 28.278 7.553 12.532 1.00 18.12 3 LEU D N 1
ATOM 699 C CA . LEU D 1 4 ? 27.021 7.213 13.185 1.00 17.36 3 LEU D CA 1
ATOM 700 C C . LEU D 1 4 ? 26.670 8.270 14.237 1.00 18.31 3 LEU D C 1
ATOM 701 O O . LEU D 1 4 ? 25.503 8.618 14.410 1.00 17.92 3 LEU D O 1
ATOM 706 N N . LYS D 1 5 ? 27.681 8.810 14.912 1.00 19.20 4 LYS D N 1
ATOM 707 C CA . LYS D 1 5 ? 27.451 9.855 15.899 1.00 21.76 4 LYS D CA 1
ATOM 708 C C . LYS D 1 5 ? 27.011 11.137 15.213 1.00 19.40 4 LYS D C 1
ATOM 709 O O . LYS D 1 5 ? 26.161 11.865 15.727 1.00 18.84 4 LYS D O 1
ATOM 715 N N . ALA D 1 6 ? 27.589 11.409 14.048 1.00 17.17 5 ALA D N 1
ATOM 716 C CA . ALA D 1 6 ? 27.229 12.591 13.275 1.00 16.92 5 ALA D CA 1
ATOM 717 C C . ALA D 1 6 ? 25.763 12.507 12.915 1.00 17.17 5 ALA D C 1
ATOM 718 O O . ALA D 1 6 ? 25.043 13.496 12.979 1.00 17.67 5 ALA D O 1
ATOM 720 N N . ILE D 1 7 ? 25.321 11.312 12.544 1.00 17.06 6 ILE D N 1
ATOM 721 C CA . ILE D 1 7 ? 23.926 11.112 12.175 1.00 14.87 6 ILE D CA 1
ATOM 722 C C . ILE D 1 7 ? 23.017 11.345 13.382 1.00 18.08 6 ILE D C 1
ATOM 723 O O . ILE D 1 7 ? 21.995 12.040 13.287 1.00 15.35 6 ILE D O 1
ATOM 728 N N . ALA D 1 8 ? 23.411 10.798 14.528 1.00 16.38 7 ALA D N 1
ATOM 729 C CA . ALA D 1 8 ? 22.658 11.021 15.754 1.00 17.44 7 ALA D CA 1
ATOM 730 C C . ALA D 1 8 ? 22.571 12.509 16.084 1.00 18.90 7 ALA D C 1
ATOM 731 O O . ALA D 1 8 ? 21.502 13.001 16.440 1.00 19.55 7 ALA D O 1
ATOM 733 N N . GLN D 1 9 ? 23.688 13.223 15.966 1.00 19.14 8 GLN D N 1
ATOM 734 C CA . GLN D 1 9 ? 23.706 14.655 16.287 1.00 19.91 8 GLN D CA 1
ATOM 735 C C . GLN D 1 9 ? 22.830 15.491 15.360 1.00 18.67 8 GLN D C 1
ATOM 736 O O . GLN D 1 9 ? 22.213 16.459 15.801 1.00 18.49 8 GLN D O 1
ATOM 742 N N . GLU D 1 10 ? 22.768 15.133 14.081 1.00 16.30 9 GLU D N 1
ATOM 743 C CA . GLU D 1 10 ? 21.891 15.857 13.164 1.00 15.82 9 GLU D CA 1
ATOM 744 C C . GLU D 1 10 ? 20.429 15.557 13.471 1.00 15.96 9 GLU D C 1
ATOM 745 O O . GLU D 1 10 ? 19.567 16.420 13.317 1.00 14.94 9 GLU D O 1
ATOM 751 N N . LEU D 1 11 ? 20.136 14.335 13.899 1.00 14.29 10 LEU D N 1
ATOM 752 C CA . LEU D 1 11 ? 18.754 14.012 14.263 1.00 15.05 10 LEU D CA 1
ATOM 753 C C . LEU D 1 11 ? 18.337 14.815 15.484 1.00 16.73 10 LEU D C 1
ATOM 754 O O . LEU D 1 11 ? 17.195 15.266 15.586 1.00 17.43 10 LEU D O 1
ATOM 759 N N . LYS D 1 12 ? 19.276 15.000 16.406 1.00 17.42 11 LYS D N 1
ATOM 760 C CA . LYS D 1 12 ? 19.057 15.856 17.568 1.00 19.10 11 LYS D CA 1
ATOM 761 C C . LYS D 1 12 ? 18.718 17.285 17.131 1.00 17.50 11 LYS D C 1
ATOM 762 O O . LYS D 1 12 ? 17.784 17.898 17.663 1.00 16.29 11 LYS D O 1
ATOM 768 N N . ALA D 1 13 ? 19.448 17.809 16.147 1.00 16.01 12 ALA D N 1
ATOM 769 C CA . ALA D 1 13 ? 19.167 19.146 15.628 1.00 15.87 12 ALA D CA 1
ATOM 770 C C . ALA D 1 13 ? 17.781 19.216 14.987 1.00 17.97 12 ALA D C 1
ATOM 771 O O . ALA D 1 13 ? 17.069 20.217 15.129 1.00 13.39 12 ALA D O 1
ATOM 773 N N . ILE D 1 14 ? 17.396 18.151 14.290 1.00 15.47 13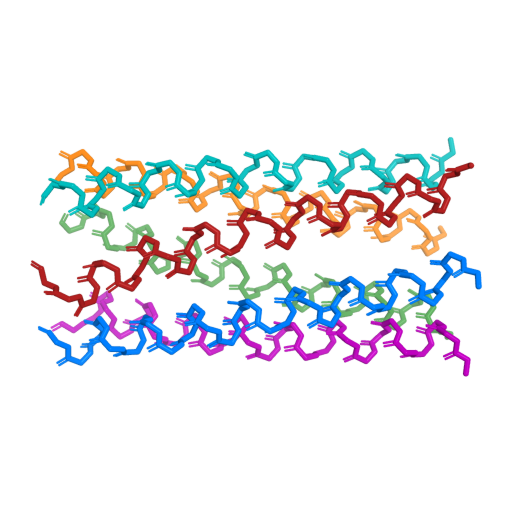 ILE D N 1
ATOM 774 C CA . ILE D 1 14 ? 16.090 18.104 13.637 1.00 16.88 13 ILE D CA 1
ATOM 775 C C . ILE D 1 14 ? 14.965 18.140 14.677 1.00 15.65 13 ILE D C 1
ATOM 776 O O . ILE D 1 14 ? 13.996 18.895 14.531 1.00 13.93 13 ILE D O 1
ATOM 781 N N . ALA D 1 15 ? 15.087 17.320 15.717 1.00 15.85 14 ALA D N 1
ATOM 782 C CA . ALA D 1 15 ? 14.121 17.335 16.815 1.00 17.45 14 ALA D CA 1
ATOM 783 C C . ALA D 1 15 ? 14.011 18.748 17.389 1.00 16.51 14 ALA D C 1
ATOM 784 O O . ALA D 1 15 ? 12.915 19.223 17.694 1.00 17.57 14 ALA D O 1
ATOM 786 N N . TYR D 1 16 ? 15.154 19.417 17.523 1.00 15.54 15 TYR D N 1
ATOM 787 C CA . TYR D 1 16 ? 15.219 20.768 18.086 1.00 16.11 15 TYR D CA 1
ATOM 788 C C . TYR D 1 16 ? 14.431 21.787 17.247 1.00 17.96 15 TYR D C 1
ATOM 789 O O . TYR D 1 16 ? 13.705 22.632 17.785 1.00 18.43 15 TYR D O 1
ATOM 798 N N . GLU D 1 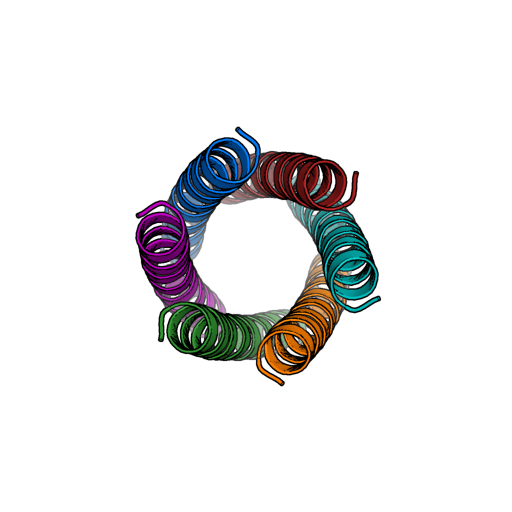17 ? 14.572 21.703 15.934 1.00 16.47 16 GLU D N 1
ATOM 799 C CA . GLU D 1 17 ? 13.845 22.585 15.028 1.00 15.46 16 GLU D CA 1
ATOM 800 C C . GLU D 1 17 ? 12.349 22.259 15.001 1.00 14.98 16 GLU D C 1
ATOM 801 O O . GLU D 1 17 ? 11.509 23.159 14.896 1.00 16.06 16 GLU D O 1
ATOM 807 N N . LEU D 1 18 ? 12.007 20.981 15.127 1.00 15.52 17 LEU D N 1
ATOM 808 C CA . LEU D 1 18 ? 10.601 20.587 15.176 1.00 15.39 17 LEU D CA 1
ATOM 809 C C . LEU D 1 18 ? 9.956 21.101 16.458 1.00 17.72 17 LEU D C 1
ATOM 810 O O . LEU D 1 18 ? 8.789 21.500 16.460 1.00 18.36 17 LEU D O 1
ATOM 815 N N . LYS D 1 19 ? 10.722 21.098 17.547 1.00 17.30 18 LYS D N 1
ATOM 816 C CA . LYS D 1 19 ? 10.256 21.673 18.804 1.00 17.42 18 LYS D CA 1
ATOM 817 C C . LYS D 1 19 ? 9.891 23.137 18.565 1.00 18.31 18 LYS D C 1
ATOM 818 O O . LYS D 1 19 ? 8.863 23.623 19.041 1.00 18.67 18 LYS D O 1
ATOM 824 N N . ALA D 1 20 ? 10.720 23.831 17.796 1.00 17.71 19 ALA D N 1
ATOM 825 C CA . ALA D 1 20 ? 10.483 25.245 17.508 1.00 19.16 19 ALA D CA 1
ATOM 826 C C . ALA D 1 20 ? 9.234 25.454 16.659 1.00 21.53 19 ALA D C 1
ATOM 827 O O . ALA D 1 20 ? 8.491 26.421 16.852 1.00 18.46 19 ALA D O 1
ATOM 829 N N . ILE D 1 21 ? 9.020 24.565 15.694 1.00 17.34 20 ILE D N 1
ATOM 830 C CA . ILE D 1 21 ? 7.823 24.632 14.858 1.00 19.37 20 ILE D CA 1
ATOM 831 C C . ILE D 1 21 ? 6.579 24.360 15.700 1.00 17.87 20 ILE D C 1
ATOM 832 O O . ILE D 1 21 ? 5.569 25.047 15.567 1.00 17.42 20 ILE D O 1
ATOM 837 N N . ALA D 1 22 ? 6.660 23.367 16.578 1.00 17.50 21 ALA D N 1
ATOM 838 C CA . ALA D 1 22 ? 5.561 23.067 17.489 1.00 19.07 21 ALA D CA 1
ATOM 839 C C . ALA D 1 22 ? 5.181 24.302 18.299 1.00 19.75 21 ALA D C 1
ATOM 840 O O . ALA D 1 22 ? 3.999 24.595 18.483 1.00 20.10 21 ALA D O 1
ATOM 842 N N . LYS D 1 23 ? 6.192 25.016 18.784 1.00 22.74 22 LYS D N 1
ATOM 843 C CA . LYS D 1 23 ? 5.971 26.205 19.598 1.00 24.11 22 LYS D CA 1
ATOM 844 C C . LYS D 1 23 ? 5.259 27.304 18.808 1.00 23.19 22 LYS D C 1
ATOM 845 O O . LYS D 1 23 ? 4.303 27.917 19.296 1.00 23.54 22 LYS D O 1
ATOM 851 N N . GLU D 1 24 ? 5.721 27.557 17.589 1.00 20.53 23 GLU D N 1
ATOM 852 C CA . GLU D 1 24 ? 5.150 28.624 16.778 1.00 20.35 23 GLU D CA 1
ATOM 853 C C . GLU D 1 24 ? 3.737 28.277 16.335 1.00 22.50 23 GLU D C 1
ATOM 854 O O . GLU D 1 24 ? 2.863 29.140 16.268 1.00 23.89 23 GLU D O 1
ATOM 860 N N . ASN D 1 25 ? 3.506 27.005 16.039 1.00 18.91 24 ASN D N 1
ATOM 861 C CA . ASN D 1 25 ? 2.177 26.584 15.627 1.00 18.08 24 ASN D CA 1
ATOM 862 C C . ASN D 1 25 ? 1.202 26.648 16.787 1.00 24.08 24 ASN D C 1
ATOM 863 O O . ASN D 1 25 ? 0.019 26.916 16.597 1.00 22.92 24 ASN D O 1
ATOM 868 N N . LYS D 1 26 ? 1.710 26.407 17.991 1.00 21.50 25 LYS D N 1
ATOM 869 C CA . LYS D 1 26 ? 0.885 26.521 19.183 1.00 24.60 25 LYS D CA 1
ATOM 870 C C . LYS D 1 26 ? 0.433 27.970 19.313 1.00 23.95 25 LYS D C 1
ATOM 871 O O . LYS D 1 26 ? -0.729 28.244 19.600 1.00 29.26 25 LYS D O 1
ATOM 877 N N . ALA D 1 27 ? 1.354 28.893 19.072 1.00 24.91 26 ALA D N 1
ATOM 878 C CA . ALA D 1 27 ? 1.046 30.320 19.135 1.00 28.00 26 ALA D CA 1
ATOM 879 C C . ALA D 1 27 ? 0.021 30.693 18.067 1.00 30.20 26 ALA D C 1
ATOM 880 O O . ALA D 1 27 ? -0.919 31.444 18.326 1.00 29.16 26 ALA D O 1
ATOM 882 N N . ILE D 1 28 ? 0.206 30.166 16.862 1.00 23.58 27 ILE D N 1
ATOM 883 C CA . ILE D 1 28 ? -0.745 30.422 15.783 1.00 29.61 27 ILE D CA 1
ATOM 884 C C . ILE D 1 28 ? -2.138 29.904 16.153 1.00 28.80 27 ILE D C 1
ATOM 885 O O . ILE D 1 28 ? -3.158 30.556 15.888 1.00 30.05 27 ILE D O 1
ATOM 890 N N . ALA D 1 29 ? -2.179 28.741 16.792 1.00 24.10 28 ALA D N 1
ATOM 891 C CA . ALA D 1 29 ? -3.433 28.121 17.196 1.00 25.41 28 ALA D CA 1
ATOM 892 C C . ALA D 1 29 ? -4.141 28.905 18.304 1.00 31.54 28 ALA D C 1
ATOM 893 O O . ALA D 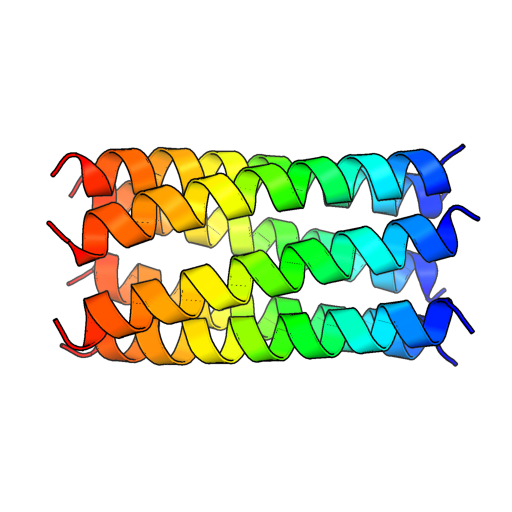1 29 ? -5.322 28.681 18.568 1.00 33.03 28 ALA D O 1
ATOM 895 N N . GLN D 1 30 ? -3.410 29.806 18.952 1.00 27.09 29 GLN D N 1
ATOM 896 C CA . GLN D 1 30 ? -3.947 30.590 20.063 1.00 34.66 29 GLN D CA 1
ATOM 897 C C . GLN D 1 30 ? -4.504 31.911 19.544 1.00 32.70 29 GLN D C 1
ATOM 898 O O . GLN D 1 30 ? -4.866 32.802 20.323 1.00 28.33 29 GLN D O 1
ATOM 904 N N . GLY D 1 31 ? -4.522 32.038 18.217 1.00 30.11 30 GLY D N 1
ATOM 905 C CA . GLY D 1 31 ? -5.146 33.161 17.544 1.00 29.04 30 GLY D CA 1
ATOM 906 C C . GLY D 1 31 ? -4.251 34.374 17.422 1.00 30.99 30 GLY D C 1
ATOM 907 O O . GLY D 1 31 ? -4.623 35.363 16.792 1.00 35.07 30 GLY D O 1
ATOM 912 N N . GLY E 1 2 ? 16.568 -6.027 17.027 1.00 34.48 1 GLY E N 1
ATOM 913 C CA . GLY E 1 2 ? 17.692 -5.257 16.529 1.00 33.38 1 GLY E CA 1
ATOM 914 C C . GLY E 1 2 ? 17.389 -3.773 16.467 1.00 29.37 1 GLY E C 1
ATOM 915 O O . GLY E 1 2 ? 16.223 -3.373 16.357 1.00 23.37 1 GLY E O 1
ATOM 916 N N . GLU E 1 3 ? 18.430 -2.948 16.533 1.00 24.04 2 GLU E N 1
ATOM 917 C CA . GLU E 1 3 ? 18.230 -1.503 16.504 1.00 24.24 2 GLU E CA 1
ATOM 918 C C . GLU E 1 3 ? 17.832 -1.000 15.119 1.00 22.64 2 GLU E C 1
ATOM 919 O O . GLU E 1 3 ? 17.229 0.064 14.999 1.00 24.05 2 GLU E O 1
ATOM 925 N N . LEU E 1 4 ? 18.165 -1.759 14.076 1.00 18.75 3 LEU E N 1
ATOM 926 C CA . LEU E 1 4 ? 17.796 -1.355 12.727 1.00 20.53 3 LEU E CA 1
ATOM 927 C C . LEU E 1 4 ? 16.289 -1.463 12.562 1.00 21.71 3 LEU E C 1
ATOM 928 O O . LEU E 1 4 ? 15.657 -0.595 11.961 1.00 19.23 3 LEU E O 1
ATOM 933 N N . LYS E 1 5 ? 15.711 -2.531 13.111 1.00 23.94 4 LYS E N 1
ATOM 934 C CA . LYS E 1 5 ? 14.259 -2.662 13.150 1.00 22.25 4 LYS E CA 1
ATOM 935 C C . LYS E 1 5 ? 13.630 -1.545 13.977 1.00 22.43 4 LYS E C 1
ATOM 936 O O . LYS E 1 5 ? 12.595 -0.998 13.601 1.00 20.55 4 LYS E O 1
ATOM 942 N N . ALA E 1 6 ? 14.260 -1.193 15.094 1.00 20.40 5 ALA E N 1
ATOM 943 C CA . ALA E 1 6 ? 13.743 -0.114 15.939 1.00 22.31 5 ALA E CA 1
ATOM 944 C C . ALA E 1 6 ? 13.698 1.212 15.183 1.00 22.13 5 ALA E C 1
ATOM 945 O O . ALA E 1 6 ? 12.755 1.994 15.327 1.00 21.07 5 ALA E O 1
ATOM 947 N N . ILE E 1 7 ? 14.727 1.462 14.379 1.00 18.88 6 ILE E N 1
ATOM 948 C CA . ILE E 1 7 ? 14.805 2.668 13.569 1.00 16.72 6 ILE E CA 1
ATOM 949 C C . ILE E 1 7 ? 13.692 2.670 12.522 1.00 19.99 6 ILE E C 1
ATOM 950 O O . ILE E 1 7 ? 12.995 3.670 12.344 1.00 20.86 6 ILE E O 1
ATOM 955 N N . ALA E 1 8 ? 13.500 1.539 11.850 1.00 18.73 7 ALA E N 1
ATOM 956 C CA . ALA E 1 8 ? 12.443 1.419 10.847 1.00 21.59 7 ALA E CA 1
ATOM 957 C C . ALA E 1 8 ? 11.075 1.688 11.460 1.00 21.03 7 ALA E C 1
ATOM 958 O O . ALA E 1 8 ? 10.218 2.335 10.848 1.00 23.75 7 ALA E O 1
ATOM 960 N N . GLN E 1 9 ? 10.877 1.191 12.675 1.00 21.46 8 GLN E N 1
ATOM 961 C CA . GLN E 1 9 ? 9.605 1.367 13.367 1.00 22.62 8 GLN E CA 1
ATOM 962 C C . GLN E 1 9 ? 9.355 2.816 13.775 1.00 23.61 8 GLN E C 1
ATOM 963 O O . GLN E 1 9 ? 8.220 3.286 13.731 1.00 22.41 8 GLN E O 1
ATOM 969 N N . GLU E 1 10 ? 10.404 3.532 14.169 1.00 19.35 9 GLU E N 1
ATOM 970 C CA . GLU E 1 10 ? 10.230 4.943 14.513 1.00 19.86 9 GLU E CA 1
ATOM 971 C C . GLU E 1 10 ? 9.919 5.759 13.264 1.00 19.63 9 GLU E C 1
ATOM 972 O O . GLU E 1 10 ? 9.141 6.712 13.314 1.00 20.21 9 GLU E O 1
ATOM 978 N N . LEU E 1 11 ? 10.510 5.377 12.138 1.00 17.08 10 LEU E N 1
ATOM 979 C CA . LEU E 1 11 ? 10.241 6.071 10.885 1.00 19.36 10 LEU E CA 1
ATOM 980 C C . LEU E 1 11 ? 8.798 5.841 10.456 1.00 21.29 10 LEU E C 1
ATOM 981 O O . LEU E 1 11 ? 8.165 6.723 9.876 1.00 19.84 10 LEU E O 1
ATOM 986 N N . LYS E 1 12 ? 8.281 4.654 10.748 1.00 21.19 11 LYS E N 1
ATOM 987 C CA . LYS E 1 12 ? 6.873 4.367 10.501 1.00 19.82 11 LYS E CA 1
ATOM 988 C C . LYS E 1 12 ? 5.976 5.304 11.310 1.00 23.74 11 LYS E C 1
ATOM 989 O O . LYS E 1 12 ? 4.994 5.841 10.790 1.00 22.05 11 LYS E O 1
ATOM 995 N N . ALA E 1 13 ? 6.319 5.511 12.579 1.00 19.62 12 ALA E N 1
ATOM 996 C CA . ALA E 1 13 ? 5.554 6.425 13.434 1.00 20.65 12 ALA E CA 1
ATOM 997 C C . ALA E 1 13 ? 5.659 7.868 12.934 1.00 22.33 12 ALA E C 1
ATOM 998 O O . ALA E 1 13 ? 4.711 8.644 13.036 1.00 20.64 12 ALA E O 1
ATOM 1000 N N . ILE E 1 14 ? 6.824 8.230 12.414 1.00 19.63 13 ILE E N 1
ATOM 1001 C CA . ILE E 1 14 ? 7.010 9.557 11.842 1.00 18.13 13 ILE E CA 1
ATOM 1002 C C . ILE E 1 14 ? 6.120 9.751 10.606 1.00 19.94 13 ILE E C 1
ATOM 1003 O O . ILE E 1 14 ? 5.482 10.792 10.451 1.00 20.22 13 ILE E O 1
ATOM 1008 N N . ALA E 1 15 ? 6.061 8.743 9.743 1.00 17.57 14 ALA E N 1
ATOM 1009 C CA . ALA E 1 15 ? 5.226 8.817 8.546 1.00 18.65 14 ALA E CA 1
ATOM 1010 C C . ALA E 1 15 ? 3.762 8.972 8.943 1.00 19.64 14 ALA E C 1
ATOM 1011 O O . ALA E 1 15 ? 2.998 9.669 8.281 1.00 20.84 14 ALA E O 1
ATOM 1013 N N . TYR E 1 16 ? 3.382 8.311 10.029 1.00 25.43 15 TYR E N 1
ATOM 1014 C CA . TYR E 1 16 ? 2.017 8.383 10.548 1.00 23.03 15 TYR E CA 1
ATOM 1015 C C . TYR E 1 16 ? 1.659 9.797 10.985 1.00 23.73 15 TYR E C 1
ATOM 1016 O O . TYR E 1 16 ? 0.549 10.278 10.731 1.00 22.65 15 TYR E O 1
ATOM 1025 N N . GLU E 1 17 ? 2.590 10.461 11.663 1.00 20.69 16 GLU E N 1
ATOM 1026 C CA . GLU E 1 17 ? 2.339 11.813 12.1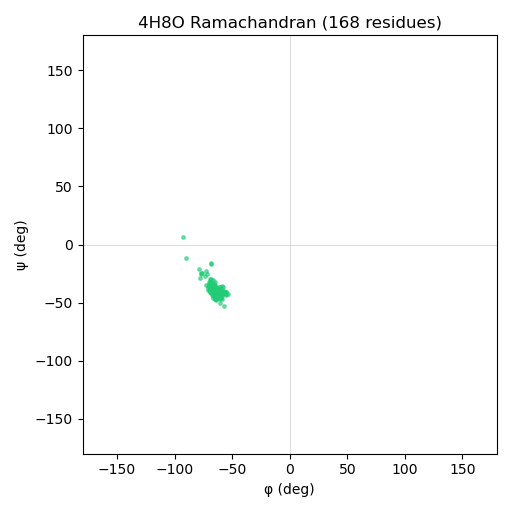47 1.00 20.67 16 GLU E CA 1
ATOM 1027 C C . GLU E 1 17 ? 2.288 12.824 11.007 1.00 20.95 16 GLU E C 1
ATOM 1028 O O . GLU E 1 17 ? 1.503 13.778 11.046 1.00 21.73 16 GLU E O 1
ATOM 1034 N N . LEU E 1 18 ? 3.116 12.614 9.990 1.00 18.57 17 LEU E N 1
ATOM 1035 C CA . LEU E 1 18 ? 3.119 13.473 8.805 1.00 19.12 17 LEU E CA 1
ATOM 1036 C C . LEU E 1 18 ? 1.823 13.326 8.022 1.00 22.12 17 LEU E C 1
ATOM 1037 O O . LEU E 1 18 ? 1.301 14.295 7.471 1.00 20.40 17 LEU E O 1
ATOM 1042 N N . LYS E 1 19 ? 1.303 12.105 7.991 1.00 22.77 18 LYS E N 1
ATOM 1043 C CA . LYS E 1 19 ? 0.026 11.843 7.351 1.00 22.48 18 LYS E CA 1
ATOM 1044 C C . LYS E 1 19 ? -1.086 12.637 8.043 1.00 24.17 18 LYS E C 1
ATOM 1045 O O . LYS E 1 19 ? -1.998 13.145 7.393 1.00 25.67 18 LYS E O 1
ATOM 1051 N N . ALA E 1 20 ? -0.992 12.755 9.364 1.00 23.47 19 ALA E N 1
ATOM 1052 C CA . ALA E 1 20 ? -1.979 13.493 10.147 1.00 23.71 19 ALA E CA 1
ATOM 1053 C C . ALA E 1 20 ? -1.855 14.986 9.905 1.00 24.72 19 ALA E C 1
ATOM 1054 O O . ALA E 1 20 ? -2.859 15.702 9.830 1.00 23.56 19 ALA E O 1
ATOM 1056 N N . ILE E 1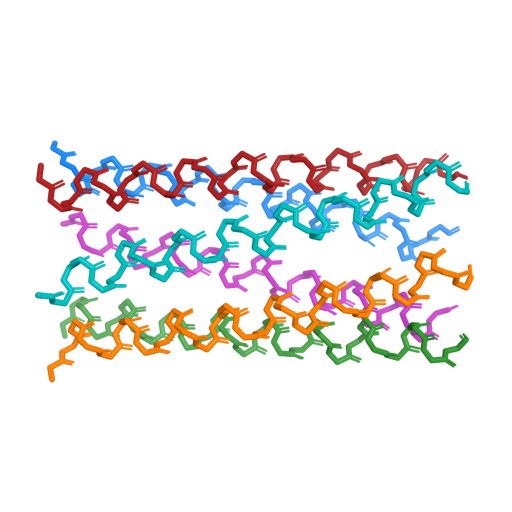 21 ? -0.618 15.456 9.792 1.00 23.15 20 ILE E N 1
ATOM 1057 C CA . ILE E 1 21 ? -0.378 16.867 9.517 1.00 20.37 20 ILE E CA 1
ATOM 1058 C C . ILE E 1 21 ? -0.892 17.219 8.121 1.00 21.07 20 ILE E C 1
ATOM 1059 O O . ILE E 1 21 ? -1.543 18.251 7.925 1.00 21.27 20 ILE E O 1
ATOM 1064 N N . ALA E 1 22 ? -0.619 16.349 7.154 1.00 22.26 21 ALA E N 1
ATOM 1065 C CA . ALA E 1 22 ? -1.104 16.552 5.789 1.00 21.04 21 ALA E CA 1
ATOM 1066 C C . ALA E 1 22 ? -2.626 16.692 5.777 1.00 25.25 21 ALA E C 1
ATOM 1067 O O . ALA E 1 22 ? -3.181 17.533 5.061 1.00 25.21 21 ALA E O 1
ATOM 1069 N N . LYS E 1 23 ? -3.289 15.856 6.573 1.00 22.36 22 LYS E N 1
ATOM 1070 C CA . LYS E 1 23 ? -4.744 15.854 6.655 1.00 23.95 22 LYS E CA 1
ATOM 1071 C C . LYS E 1 23 ? -5.271 17.170 7.227 1.00 22.37 22 LYS E C 1
ATOM 1072 O O . LYS E 1 23 ? -6.241 17.736 6.718 1.00 24.88 22 LYS E O 1
ATOM 1078 N N . GLU E 1 24 ? -4.624 17.660 8.279 1.00 22.68 23 GLU E N 1
ATOM 1079 C CA . GLU E 1 24 ? -5.025 18.911 8.914 1.00 22.19 23 GLU E CA 1
ATOM 1080 C C . GLU E 1 24 ? -4.756 20.121 8.017 1.00 23.02 23 GLU E C 1
ATOM 1081 O O . GLU E 1 24 ? -5.566 21.046 7.947 1.00 21.02 23 GLU E O 1
ATOM 1087 N N . ASN E 1 25 ? -3.630 20.114 7.311 1.00 21.61 24 ASN E N 1
ATOM 1088 C CA . ASN E 1 25 ? -3.314 21.232 6.433 1.00 21.96 24 ASN E CA 1
ATOM 1089 C C . ASN E 1 25 ? -4.252 21.287 5.229 1.00 21.97 24 ASN E C 1
ATOM 1090 O O . ASN E 1 25 ? -4.528 22.362 4.702 1.00 24.94 24 ASN E O 1
ATOM 1095 N N . LYS E 1 26 ? -4.744 20.124 4.809 1.00 22.04 25 LYS E N 1
ATOM 1096 C CA . LYS E 1 26 ? -5.729 20.065 3.736 1.00 26.43 25 LYS E CA 1
ATOM 1097 C C . LYS E 1 26 ? -7.028 20.708 4.207 1.00 26.31 25 LYS E C 1
ATOM 1098 O O . LYS E 1 26 ? -7.711 21.391 3.439 1.00 29.45 25 LYS E O 1
ATOM 1104 N N . ALA E 1 27 ? -7.361 20.497 5.476 1.00 26.90 26 ALA E N 1
ATOM 1105 C CA . ALA E 1 27 ? -8.568 21.075 6.053 1.00 25.61 26 ALA E CA 1
ATOM 1106 C C . ALA E 1 27 ? -8.419 22.583 6.184 1.00 30.62 26 ALA E C 1
ATOM 1107 O O . ALA E 1 27 ? -9.359 23.336 5.925 1.00 30.17 26 ALA E O 1
ATOM 1109 N N . ILE E 1 28 ? -7.233 23.023 6.591 1.00 26.91 27 ILE E N 1
ATOM 1110 C CA . ILE E 1 28 ? -6.939 24.446 6.640 1.00 26.14 27 ILE E CA 1
ATOM 1111 C C . ILE E 1 28 ? -7.081 25.049 5.242 1.00 32.72 27 ILE E C 1
ATOM 1112 O O . ILE E 1 28 ? -7.700 26.098 5.068 1.00 34.49 27 ILE E O 1
ATOM 1117 N N . ALA E 1 29 ? -6.510 24.378 4.245 1.00 26.73 28 ALA E N 1
ATOM 1118 C CA . ALA E 1 29 ? -6.572 24.870 2.873 1.00 26.93 28 ALA E CA 1
ATOM 1119 C C . ALA E 1 29 ? -8.014 25.019 2.384 1.00 35.75 28 ALA E C 1
ATOM 1120 O O . ALA E 1 29 ? -8.375 26.038 1.792 1.00 37.59 28 ALA E O 1
ATOM 1122 N N . GLN E 1 30 ? -8.826 23.992 2.617 1.00 32.57 29 GLN E N 1
ATOM 1123 C CA . GLN E 1 30 ? -10.187 23.955 2.083 1.00 38.72 29 GLN E CA 1
ATOM 1124 C C . GLN E 1 30 ? -11.228 24.575 3.013 1.00 39.16 29 GLN E C 1
ATOM 1125 O O . GLN E 1 30 ? -12.366 24.817 2.604 1.00 43.30 29 GLN E O 1
ATOM 1131 N N . GLY E 1 31 ? -10.834 24.844 4.255 1.00 37.92 30 GLY E N 1
ATOM 1132 C CA . GLY E 1 31 ? -11.775 25.261 5.281 1.00 42.13 30 GLY E CA 1
ATOM 1133 C C . GLY E 1 31 ? -11.972 26.761 5.377 1.00 48.86 30 GLY E C 1
ATOM 1134 O O . GLY E 1 31 ? -12.967 27.234 5.930 1.00 53.00 30 GLY E O 1
ATOM 1139 N N . GLY F 1 2 ? 31.962 8.590 1.589 1.00 30.58 1 GLY F N 1
ATOM 1140 C CA . GLY F 1 2 ? 31.136 7.473 2.009 1.00 29.52 1 GLY F CA 1
ATOM 1141 C C . GLY F 1 2 ? 29.666 7.831 2.124 1.00 28.34 1 GLY F C 1
ATOM 1142 O O . GLY F 1 2 ? 29.313 9.003 2.302 1.00 25.27 1 GLY F O 1
ATOM 1143 N N . GLU F 1 3 ? 28.799 6.828 2.025 1.00 24.47 2 GLU F N 1
ATOM 1144 C CA . GLU F 1 3 ? 27.364 7.088 2.071 1.00 24.14 2 GLU F CA 1
ATOM 1145 C C . GLU F 1 3 ? 26.878 7.473 3.469 1.00 25.35 2 GLU F C 1
ATOM 1146 O O . GLU F 1 3 ? 25.862 8.155 3.597 1.00 22.55 2 GLU F O 1
ATOM 1152 N N . LEU F 1 4 ? 27.594 7.055 4.513 1.00 22.57 3 LEU F N 1
ATOM 1153 C CA . LEU F 1 4 ? 27.202 7.457 5.863 1.00 22.53 3 LEU F CA 1
ATOM 1154 C C . LEU F 1 4 ? 27.387 8.960 6.036 1.00 21.04 3 LEU F C 1
ATOM 1155 O O . LEU F 1 4 ? 26.539 9.634 6.617 1.00 19.72 3 LEU F O 1
ATOM 1160 N N . LYS F 1 5 ? 28.486 9.485 5.503 1.00 20.90 4 LYS F N 1
ATOM 1161 C CA . LYS F 1 5 ? 28.713 10.923 5.507 1.00 23.16 4 LYS F CA 1
ATOM 1162 C C . LYS F 1 5 ? 27.665 11.632 4.654 1.00 22.81 4 LYS F C 1
ATOM 1163 O O . LYS F 1 5 ? 27.169 12.695 5.032 1.00 22.33 4 LYS F O 1
ATOM 1169 N N . ALA F 1 6 ? 27.308 11.037 3.517 1.00 20.01 5 ALA F N 1
ATOM 1170 C CA . ALA F 1 6 ? 26.257 11.598 2.670 1.00 20.24 5 ALA F CA 1
ATOM 1171 C C . ALA F 1 6 ? 24.928 11.686 3.425 1.00 21.46 5 ALA F C 1
ATOM 1172 O O . ALA F 1 6 ? 24.212 12.681 3.333 1.00 20.61 5 ALA F O 1
ATOM 1174 N N . ILE F 1 7 ? 24.600 10.637 4.169 1.00 17.17 6 ILE F N 1
ATOM 1175 C CA . ILE F 1 7 ? 23.400 10.640 5.000 1.00 16.58 6 ILE F CA 1
ATOM 1176 C C . ILE F 1 7 ? 23.448 11.752 6.046 1.00 17.49 6 ILE F C 1
ATOM 1177 O O . ILE F 1 7 ? 22.503 12.527 6.169 1.00 18.01 6 ILE F O 1
ATOM 1182 N N . ALA F 1 8 ? 24.553 11.846 6.784 1.00 18.59 7 ALA F N 1
ATOM 1183 C CA . ALA F 1 8 ? 24.723 12.929 7.757 1.00 19.13 7 ALA F CA 1
ATOM 1184 C C . ALA F 1 8 ? 24.557 14.302 7.108 1.00 20.48 7 ALA F C 1
ATOM 1185 O O . ALA F 1 8 ? 23.911 15.189 7.669 1.00 18.70 7 ALA F O 1
ATOM 1187 N N . GLN F 1 9 ? 25.126 14.477 5.921 1.00 18.64 8 GLN F N 1
ATOM 1188 C CA . GLN F 1 9 ? 25.023 15.764 5.223 1.00 21.63 8 GLN F CA 1
ATOM 1189 C C . GLN F 1 9 ? 23.599 16.144 4.809 1.00 21.60 8 GLN F C 1
ATOM 1190 O O . GLN F 1 9 ? 23.221 17.317 4.901 1.00 20.30 8 GLN F O 1
ATOM 1196 N N . GLU F 1 10 ? 22.814 15.169 4.358 1.00 19.84 9 GLU F N 1
ATOM 1197 C CA . GLU F 1 10 ? 21.422 15.426 4.012 1.00 21.15 9 GLU F CA 1
ATOM 1198 C C . GLU F 1 10 ? 20.591 15.714 5.254 1.00 19.09 9 GLU F C 1
ATOM 1199 O O . GLU F 1 10 ? 19.665 16.508 5.205 1.00 16.24 9 GLU F O 1
ATOM 1205 N N . LEU F 1 11 ? 20.918 15.061 6.363 1.00 15.50 10 LEU F N 1
ATOM 1206 C CA . LEU F 1 11 ? 20.229 15.360 7.622 1.00 16.73 10 LEU F CA 1
ATOM 1207 C C . LEU F 1 11 ? 20.519 16.792 8.066 1.00 16.88 10 LEU F C 1
ATOM 1208 O O . LEU F 1 11 ? 19.641 17.482 8.576 1.00 17.17 10 LEU F O 1
ATOM 1213 N N . LYS F 1 12 ? 21.754 17.242 7.863 1.00 19.51 11 LYS F N 1
ATOM 1214 C CA . LYS F 1 12 ? 22.104 18.628 8.170 1.00 18.86 11 LYS F CA 1
ATOM 1215 C C . LYS F 1 12 ? 21.282 19.588 7.305 1.00 17.59 11 LYS F C 1
ATOM 1216 O O . LYS F 1 12 ? 20.830 20.635 7.776 1.00 18.49 11 LYS F O 1
ATOM 1222 N N . ALA F 1 13 ? 21.075 19.225 6.042 1.00 17.80 12 ALA F N 1
ATOM 1223 C CA . ALA F 1 13 ? 20.261 20.042 5.147 1.00 17.80 12 ALA F CA 1
ATOM 1224 C C . ALA F 1 13 ? 18.803 20.056 5.593 1.00 18.52 12 ALA F C 1
ATOM 1225 O O . ALA F 1 13 ? 18.129 21.076 5.513 1.00 17.95 12 ALA F O 1
ATOM 1227 N N . ILE F 1 14 ? 18.311 18.907 6.036 1.00 16.86 13 ILE F N 1
ATOM 1228 C CA . ILE F 1 14 ? 16.957 18.824 6.563 1.00 15.52 13 ILE F CA 1
ATOM 1229 C C . ILE F 1 14 ? 16.788 19.720 7.789 1.00 17.41 13 ILE F C 1
ATOM 1230 O O . ILE F 1 14 ? 15.794 20.428 7.902 1.00 15.67 13 ILE F O 1
ATOM 1235 N N . ALA F 1 15 ? 17.758 19.698 8.701 1.00 17.30 14 ALA F N 1
ATOM 1236 C CA . ALA F 1 15 ? 17.698 20.566 9.876 1.00 15.53 14 ALA F CA 1
ATOM 1237 C C . ALA F 1 15 ? 17.632 22.035 9.458 1.00 17.33 14 ALA F C 1
ATOM 1238 O O . ALA F 1 15 ? 16.906 22.838 10.061 1.00 17.10 14 ALA F O 1
ATOM 1240 N N . TYR F 1 16 ? 18.396 22.380 8.426 1.00 14.87 15 TYR F N 1
ATOM 1241 C CA . TYR F 1 16 ? 18.470 23.747 7.914 1.00 17.78 15 TYR F CA 1
ATOM 1242 C C . TYR F 1 16 ? 17.120 24.231 7.369 1.00 17.97 15 TYR F C 1
ATOM 1243 O O . TYR F 1 16 ? 16.710 25.367 7.612 1.00 16.85 15 TYR F O 1
ATOM 1252 N N . GLU F 1 17 ? 16.430 23.363 6.645 1.00 15.34 16 GLU F N 1
ATOM 1253 C CA . GLU F 1 17 ? 15.128 23.701 6.085 1.00 16.07 16 GLU F CA 1
ATOM 1254 C C . GLU F 1 17 ? 14.071 23.795 7.180 1.00 17.52 16 GLU F C 1
ATOM 1255 O O . GLU F 1 17 ? 13.196 24.657 7.124 1.00 15.99 16 GLU F O 1
ATOM 1261 N N . LEU F 1 18 ? 14.149 22.926 8.185 1.00 15.41 17 LEU F N 1
ATOM 1262 C CA . LEU F 1 18 ? 13.221 23.033 9.311 1.00 17.01 17 LEU F CA 1
ATOM 1263 C C . LEU F 1 18 ? 13.419 24.346 10.067 1.00 17.01 17 LEU F C 1
ATOM 1264 O O . LEU F 1 18 ? 12.455 24.982 10.494 1.00 17.14 17 LEU F O 1
ATOM 1269 N N . LYS F 1 19 ? 14.676 24.756 10.216 1.00 19.00 18 LYS F N 1
ATOM 1270 C CA . LYS F 1 19 ? 15.002 26.035 10.842 1.00 18.41 18 LYS F CA 1
ATOM 1271 C C . LYS F 1 19 ? 14.324 27.179 10.081 1.00 19.13 18 LYS F C 1
ATOM 1272 O O . LYS F 1 19 ? 13.793 28.119 10.682 1.00 19.29 18 LYS F O 1
ATOM 1278 N N . ALA F 1 20 ? 14.332 27.090 8.755 1.00 17.61 19 ALA F N 1
ATOM 1279 C CA . ALA F 1 20 ? 13.695 28.104 7.917 1.00 16.89 19 ALA F CA 1
ATOM 1280 C C . ALA F 1 20 ? 12.185 28.092 8.110 1.00 18.74 19 ALA F C 1
ATOM 1281 O O . ALA F 1 20 ? 11.542 29.147 8.172 1.00 18.12 19 ALA F O 1
ATOM 1283 N N . ILE F 1 21 ? 11.617 26.895 8.183 1.00 18.72 20 ILE F N 1
ATOM 1284 C CA . ILE F 1 21 ? 10.183 26.755 8.411 1.00 16.38 20 ILE F CA 1
ATOM 1285 C C . ILE F 1 21 ? 9.793 27.349 9.763 1.00 19.02 20 ILE F C 1
ATOM 1286 O O . ILE F 1 21 ? 8.793 28.061 9.877 1.00 19.95 20 ILE F O 1
ATOM 1291 N N . ALA F 1 22 ? 10.587 27.063 10.786 1.00 17.92 21 ALA F N 1
ATOM 1292 C CA . ALA F 1 22 ? 10.343 27.638 12.104 1.00 21.04 21 ALA F CA 1
ATOM 1293 C C . ALA F 1 22 ? 10.333 29.162 12.018 1.00 20.24 21 ALA F C 1
ATOM 1294 O O . ALA F 1 22 ? 9.507 29.826 12.644 1.00 19.94 21 ALA F O 1
ATOM 1296 N N . LYS F 1 23 ? 11.265 29.708 11.245 1.00 18.23 22 LYS F N 1
ATOM 1297 C CA . LYS F 1 23 ? 11.407 31.152 11.103 1.00 21.90 22 LYS F CA 1
ATOM 1298 C C . LYS F 1 23 ? 10.174 31.780 10.468 1.00 22.33 22 LYS F C 1
ATOM 1299 O O . LYS F 1 23 ? 9.690 32.821 10.928 1.00 21.77 22 LYS F O 1
ATOM 1305 N N . GLU F 1 24 ? 9.667 31.152 9.409 1.00 18.20 23 GLU F N 1
ATOM 1306 C CA . GLU F 1 24 ? 8.480 31.662 8.729 1.00 19.78 23 GLU F CA 1
ATOM 1307 C C . GLU F 1 24 ? 7.244 31.522 9.613 1.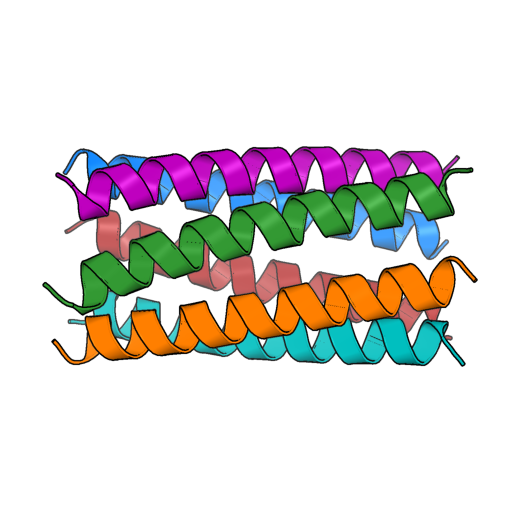00 22.19 23 GLU F C 1
ATOM 1308 O O . GLU F 1 24 ? 6.398 32.412 9.659 1.00 21.59 23 GLU F O 1
ATOM 1314 N N . ASN F 1 25 ? 7.143 30.416 10.339 1.00 19.50 24 ASN F N 1
ATOM 1315 C CA . ASN F 1 25 ? 5.966 30.205 11.174 1.00 19.10 24 ASN F CA 1
ATOM 1316 C C . ASN F 1 25 ? 5.927 31.181 12.344 1.00 20.24 24 ASN F C 1
ATOM 1317 O O . ASN F 1 25 ? 4.858 31.596 12.775 1.00 23.57 24 ASN F O 1
ATOM 1322 N N . LYS F 1 26 ? 7.101 31.559 12.839 1.00 22.07 25 LYS F N 1
ATOM 1323 C CA . LYS F 1 26 ? 7.186 32.556 13.898 1.00 24.95 25 LYS F CA 1
ATOM 1324 C C . LYS F 1 26 ? 6.690 33.903 13.372 1.00 27.45 25 LYS F C 1
ATOM 1325 O O . LYS F 1 26 ? 5.984 34.636 14.070 1.00 25.89 25 LYS F O 1
ATOM 1331 N N . ALA F 1 27 ? 7.062 34.219 12.137 1.00 24.97 26 ALA F N 1
ATOM 1332 C CA . ALA F 1 27 ? 6.638 35.465 11.507 1.00 27.74 26 ALA F CA 1
ATOM 1333 C C . ALA F 1 27 ? 5.126 35.458 11.296 1.00 30.48 26 ALA F C 1
ATOM 1334 O O . ALA F 1 27 ? 4.459 36.482 11.473 1.00 32.34 26 ALA F O 1
ATOM 1336 N N . ILE F 1 28 ? 4.582 34.307 10.916 1.00 25.53 27 ILE F N 1
ATOM 1337 C CA . ILE F 1 28 ? 3.129 34.170 10.853 1.00 27.86 27 ILE F CA 1
ATOM 1338 C C . ILE F 1 28 ? 2.545 34.413 12.243 1.00 30.16 27 ILE F C 1
ATOM 1339 O O . ILE F 1 28 ? 1.575 35.157 12.399 1.00 33.66 27 ILE F O 1
ATOM 1344 N N . ALA F 1 29 ? 3.150 33.787 13.247 1.00 25.69 28 ALA F N 1
ATOM 1345 C CA . ALA F 1 29 ? 2.709 33.919 14.638 1.00 28.74 28 ALA F CA 1
ATOM 1346 C C . ALA F 1 29 ? 2.696 35.367 15.135 1.00 33.04 28 ALA F C 1
ATOM 1347 O O . ALA F 1 29 ? 1.691 35.836 15.672 1.00 35.93 28 ALA F O 1
ATOM 1349 N N . GLN F 1 30 ? 3.822 36.059 14.975 1.00 34.58 29 GLN F N 1
ATOM 1350 C CA . GLN F 1 30 ? 3.958 37.447 15.419 1.00 36.58 29 GLN F CA 1
ATOM 1351 C C . GLN F 1 30 ? 3.101 38.379 14.576 1.00 40.10 29 GLN F C 1
ATOM 1352 O O . GLN F 1 30 ? 2.849 39.524 14.956 1.00 45.31 29 GLN F O 1
ATOM 1358 N N . GLY F 1 31 ? 2.670 37.887 13.421 1.00 40.41 30 GLY F N 1
ATOM 1359 C CA . GLY F 1 31 ? 1.881 38.684 12.502 1.00 44.16 30 GLY F CA 1
ATOM 1360 C C . GLY F 1 31 ? 0.409 38.599 12.842 1.00 48.87 30 GLY F C 1
ATOM 1361 O O . GLY F 1 31 ? 0.044 38.396 14.001 1.00 48.84 30 GLY F O 1
#

Secondary structure (DSSP, 8-state):
-HHHHHHHHHHHHHHHHHHHHHHHHHHHH-/-HHHHHHHHHHHHHHHHHHHHHHHHHHHH-/-HHHHHHHHHHHHHHHHHHHHHHHHHHHH-/-HHHHHHHHHHHHHHHHHHHHHHHHHHHT-/-HHHHHHHHHHHHHHHHHHHHHHHHHHHH-/-HHHHHHHHHHHHHHHHHHHHHHHHHHHH-

Radius of gyration: 15.82 Å; Cα contacts (8 Å, |Δi|>4): 236; chains: 6; bounding box: 44×45×24 Å

Solvent-accessible surface area: 10035 Å² total; per-residue (Å²): 99,64,63,101,34,11,6,88,41,10,118,38,9,14,155,22,10,133,34,8,13,149,23,8,104,45,44,33,139,103,99,72,64,103,34,10,5,89,35,10,125,39,10,12,150,14,10,110,26,10,11,118,28,9,108,43,42,30,136,97,94,63,62,119,34,14,6,97,25,10,115,40,9,12,150,22,10,118,30,9,10,148,22,9,99,51,48,22,133,99,98,50,64,114,33,12,4,90,22,10,116,35,10,11,135,20,9,112,22,10,12,133,17,8,114,47,43,32,140,106,99,59,64,109,36,11,3,88,38,11,98,41,9,13,153,19,10,132,32,9,11,152,24,9,101,46,49,35,139,100,98,61,62,113,34,12,5,90,32,11,110,39,8,11,153,21,10,124,30,8,10,140,16,10,101,44,47,31,135,92

B-factor: mean 26.63, std 8.6, range [10.66, 53.72]